Protein AF-A0A6B3EXU4-F1 (afdb_monomer_lite)

Foldseek 3Di:
DDAAAEDFFEDLVLQVVCVPQPVDDGDHPPDDDPDADAPDADPSYHHPDGDPPPPDGDYPVVVCCCRPPVNVPDD

pLDDT: mean 72.05, std 10.14, range [36.53, 84.0]

Structure (mmCIF, N/CA/C/O backbone):
data_AF-A0A6B3EXU4-F1
#
_entry.id   AF-A0A6B3EXU4-F1
#
loop_
_atom_site.group_PDB
_atom_site.id
_atom_site.type_symbol
_atom_site.label_atom_id
_atom_site.label_alt_id
_atom_site.label_comp_id
_atom_site.label_asym_id
_atom_site.label_entity_id
_atom_site.label_seq_id
_atom_site.pdbx_PDB_ins_code
_atom_site.Cartn_x
_atom_site.Cartn_y
_atom_site.Cartn_z
_atom_site.occupancy
_atom_site.B_iso_or_equiv
_atom_site.auth_seq_id
_atom_site.auth_comp_id
_atom_site.auth_asym_id
_atom_site.auth_atom_id
_atom_site.pdbx_PDB_mod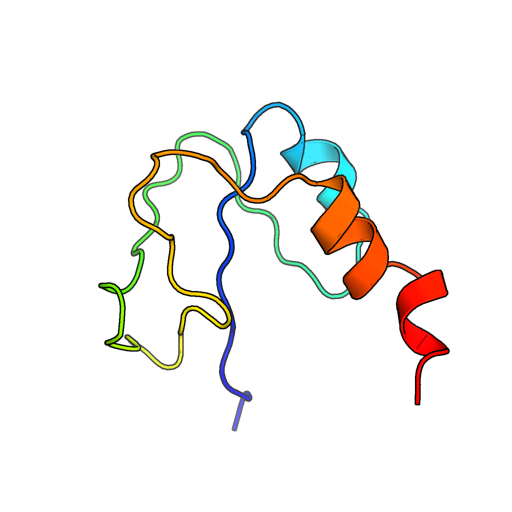el_num
ATOM 1 N N . VAL A 1 1 ? -12.319 -4.914 -19.430 1.00 50.12 1 VAL A N 1
ATOM 2 C CA . VAL A 1 1 ? -10.968 -5.238 -18.911 1.00 50.12 1 VAL A CA 1
ATOM 3 C C . VAL A 1 1 ? -10.740 -4.385 -17.672 1.00 50.12 1 VAL A C 1
ATOM 5 O O . VAL A 1 1 ? -10.910 -3.177 -17.774 1.00 50.12 1 VAL A O 1
ATOM 8 N N . ARG A 1 2 ? -10.482 -4.975 -16.495 1.00 58.25 2 ARG A N 1
ATOM 9 C CA . ARG A 1 2 ? -10.037 -4.190 -15.327 1.00 58.25 2 ARG A CA 1
ATOM 10 C C . ARG A 1 2 ? -8.626 -3.675 -15.632 1.00 58.25 2 ARG A C 1
ATOM 12 O O . ARG A 1 2 ? -7.821 -4.442 -16.148 1.00 58.25 2 ARG A O 1
ATOM 19 N N . GLY A 1 3 ? -8.363 -2.393 -15.377 1.00 62.97 3 GLY A N 1
ATOM 20 C CA . GLY A 1 3 ? -7.020 -1.824 -15.530 1.00 62.97 3 GLY A CA 1
ATOM 21 C C . GLY A 1 3 ? -6.012 -2.483 -14.578 1.00 62.97 3 GLY A C 1
ATOM 22 O O . GLY A 1 3 ? -6.436 -3.130 -13.614 1.00 62.97 3 GLY A O 1
ATOM 23 N N . PRO A 1 4 ? -4.701 -2.341 -14.841 1.00 67.81 4 PRO A N 1
ATOM 24 C CA . PRO A 1 4 ? -3.668 -2.871 -13.958 1.00 67.81 4 PRO A CA 1
ATOM 25 C C . PRO A 1 4 ? -3.805 -2.274 -12.552 1.00 67.81 4 PRO A C 1
ATOM 27 O O . PRO A 1 4 ? -4.152 -1.101 -12.395 1.00 67.81 4 PRO A O 1
ATOM 30 N N . LEU A 1 5 ? -3.549 -3.093 -11.531 1.00 74.62 5 LEU A N 1
ATOM 31 C CA . LEU A 1 5 ? -3.527 -2.661 -10.133 1.00 74.62 5 LEU A CA 1
ATOM 32 C C . LEU A 1 5 ? -2.083 -2.425 -9.689 1.00 74.62 5 LEU A C 1
ATOM 34 O O . LEU A 1 5 ? -1.170 -3.142 -10.099 1.00 74.62 5 LEU A O 1
ATOM 38 N N . ALA A 1 6 ? -1.893 -1.437 -8.824 1.00 78.50 6 ALA A N 1
ATOM 39 C CA . ALA A 1 6 ? -0.599 -1.119 -8.239 1.00 78.50 6 ALA A CA 1
ATOM 40 C C . ALA A 1 6 ? -0.534 -1.544 -6.766 1.00 78.50 6 ALA A C 1
ATOM 42 O O . ALA A 1 6 ? -1.558 -1.527 -6.077 1.00 78.50 6 ALA A O 1
ATOM 43 N N . TRP A 1 7 ? 0.661 -1.916 -6.302 1.00 78.00 7 TRP A N 1
ATOM 44 C CA . TRP A 1 7 ? 0.935 -2.269 -4.906 1.00 78.00 7 TRP A CA 1
ATOM 45 C C . TRP A 1 7 ? 1.836 -1.255 -4.215 1.00 78.00 7 TRP A C 1
ATOM 47 O O . TRP A 1 7 ? 2.757 -0.712 -4.818 1.00 78.00 7 TRP A O 1
ATOM 57 N N . TRP A 1 8 ? 1.575 -1.090 -2.920 1.00 81.75 8 TRP A N 1
ATOM 58 C CA . TRP A 1 8 ? 2.436 -0.431 -1.944 1.00 81.75 8 TRP A CA 1
ATOM 59 C C . TRP A 1 8 ? 2.416 -1.249 -0.654 1.00 81.75 8 TRP A C 1
ATOM 61 O O . TRP A 1 8 ? 1.409 -1.892 -0.342 1.00 81.75 8 TRP A O 1
ATOM 71 N N . LEU A 1 9 ? 3.511 -1.207 0.104 1.00 80.00 9 LEU A N 1
ATOM 72 C CA . LEU A 1 9 ? 3.560 -1.741 1.465 1.00 80.00 9 LEU A CA 1
ATOM 73 C C . LEU A 1 9 ? 3.589 -0.575 2.434 1.00 80.00 9 LEU A C 1
ATOM 75 O O . LEU A 1 9 ? 4.404 0.325 2.280 1.00 80.00 9 LEU A O 1
ATOM 79 N N . VAL A 1 10 ? 2.727 -0.622 3.441 1.00 80.50 10 VAL A N 1
ATOM 80 C CA . VAL A 1 10 ? 2.640 0.399 4.485 1.00 80.50 10 VAL A CA 1
ATOM 81 C C . VAL A 1 10 ? 2.917 -0.225 5.846 1.00 80.50 10 VAL A C 1
ATOM 83 O O . VAL A 1 10 ? 2.639 -1.417 6.038 1.00 80.50 10 VAL A O 1
ATOM 86 N N . PRO A 1 11 ? 3.424 0.546 6.821 1.00 82.25 11 PRO A N 1
ATOM 87 C CA . PRO A 1 11 ? 3.511 0.082 8.193 1.00 82.25 11 PRO A CA 1
ATOM 88 C C . PRO A 1 11 ? 2.147 -0.391 8.703 1.00 82.25 11 PRO A C 1
ATOM 90 O O . PRO A 1 11 ? 1.137 0.300 8.595 1.00 82.25 11 PRO A O 1
ATOM 93 N N . ALA A 1 12 ? 2.117 -1.580 9.305 1.00 78.19 12 ALA A N 1
ATOM 94 C CA . ALA A 1 12 ? 0.872 -2.225 9.725 1.00 78.19 12 ALA A CA 1
ATOM 95 C C . ALA A 1 12 ? 0.065 -1.429 10.768 1.00 78.19 12 ALA A C 1
ATOM 97 O O . ALA A 1 12 ? -1.117 -1.699 10.944 1.00 78.19 12 ALA A O 1
ATOM 98 N N . HIS A 1 13 ? 0.703 -0.497 11.480 1.00 79.31 13 HIS A N 1
ATOM 99 C CA . HIS A 1 13 ? 0.059 0.377 12.460 1.00 79.31 13 HIS A CA 1
ATOM 100 C C . HIS A 1 13 ? -0.536 1.651 11.838 1.00 79.31 13 HIS A C 1
ATOM 102 O O . HIS A 1 13 ? -1.307 2.329 12.502 1.00 79.31 13 HIS A O 1
ATOM 108 N N . GLU A 1 14 ? -0.197 1.959 10.584 1.00 78.38 14 GLU A N 1
ATOM 109 C CA . GLU A 1 14 ? -0.709 3.120 9.843 1.00 78.38 14 GLU A CA 1
ATOM 110 C C . GLU A 1 14 ? -1.779 2.721 8.810 1.00 78.38 14 GLU A C 1
ATOM 112 O O . GLU A 1 14 ? -2.452 3.570 8.236 1.00 78.38 14 GLU A O 1
ATOM 117 N N . ALA A 1 15 ? -1.939 1.420 8.539 1.00 75.88 15 ALA A N 1
ATOM 118 C CA . ALA A 1 15 ? -2.815 0.917 7.481 1.00 75.88 15 ALA A CA 1
ATOM 119 C C . ALA A 1 15 ? -4.309 1.192 7.732 1.00 75.88 15 ALA A C 1
ATOM 121 O O . ALA A 1 15 ? -5.061 1.373 6.772 1.00 75.88 15 ALA A O 1
ATOM 122 N N . ASP A 1 16 ? -4.739 1.225 8.997 1.00 76.12 16 ASP A N 1
ATOM 123 C CA . ASP A 1 16 ? -6.152 1.385 9.365 1.00 76.12 16 ASP A CA 1
ATOM 124 C C . ASP A 1 16 ? -6.712 2.743 8.906 1.00 76.12 16 ASP A C 1
ATOM 126 O O . ASP A 1 16 ? -7.846 2.821 8.429 1.00 76.12 16 ASP A O 1
ATOM 130 N N . ASP A 1 17 ? -5.885 3.790 8.921 1.00 75.38 17 ASP A N 1
ATOM 131 C CA . ASP A 1 17 ? -6.268 5.135 8.479 1.00 75.38 17 ASP A CA 1
ATOM 132 C C . ASP A 1 17 ? -6.494 5.220 6.955 1.00 75.38 17 ASP A C 1
ATOM 134 O O . ASP A 1 17 ? -7.236 6.080 6.470 1.00 75.38 17 ASP A O 1
ATOM 138 N N . LEU A 1 18 ? -5.918 4.295 6.173 1.00 74.19 18 LEU A N 1
ATOM 139 C CA . LEU A 1 18 ? -6.115 4.225 4.718 1.00 74.19 18 LEU A CA 1
ATOM 140 C C . LEU A 1 18 ? -7.438 3.563 4.320 1.00 74.19 18 LEU A C 1
ATOM 142 O O . LEU A 1 18 ? -7.874 3.729 3.177 1.00 74.19 18 LEU A O 1
ATOM 146 N N . ALA A 1 19 ? -8.103 2.836 5.225 1.00 73.69 19 ALA A N 1
ATOM 147 C CA . ALA A 1 19 ? -9.336 2.109 4.913 1.00 73.69 19 ALA A CA 1
ATOM 148 C C . ALA A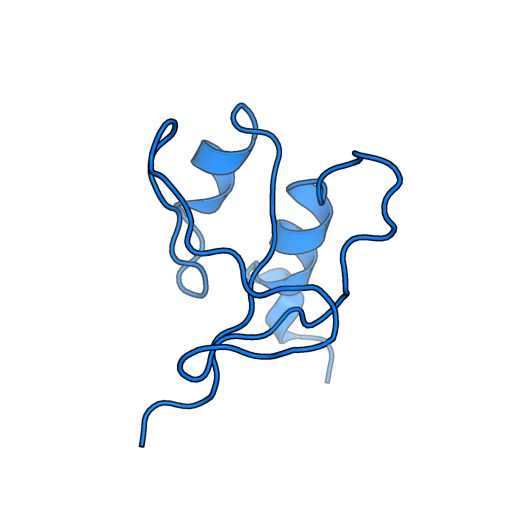 1 19 ? -10.489 3.037 4.480 1.00 73.69 19 ALA A C 1
ATOM 150 O O . ALA A 1 19 ? -11.398 2.613 3.764 1.00 73.69 19 ALA A O 1
ATOM 151 N N . GLY A 1 20 ? -10.439 4.317 4.865 1.00 74.69 20 GLY A N 1
ATOM 152 C CA . GLY A 1 20 ? -11.405 5.337 4.447 1.00 74.69 20 GLY A CA 1
ATOM 153 C C . GLY A 1 20 ? -11.240 5.825 3.000 1.00 74.69 20 GLY A C 1
ATOM 154 O O . GLY A 1 20 ? -12.130 6.498 2.471 1.00 74.69 20 GLY A O 1
ATOM 155 N N . LEU A 1 21 ? -10.129 5.502 2.328 1.00 78.81 21 LEU A N 1
ATOM 156 C CA . LEU A 1 21 ? -9.839 5.990 0.980 1.00 78.81 21 LEU A CA 1
ATOM 157 C C . LEU A 1 21 ? -10.447 5.074 -0.086 1.00 78.81 21 LEU A C 1
ATOM 159 O O . LEU A 1 21 ? -9.959 3.985 -0.364 1.00 78.81 21 LEU A O 1
ATOM 163 N N . ARG A 1 22 ? -11.479 5.572 -0.779 1.00 76.56 22 ARG A N 1
ATOM 164 C CA . ARG A 1 22 ? -12.262 4.832 -1.798 1.00 76.56 22 ARG A CA 1
ATOM 165 C C . ARG A 1 22 ? -11.447 4.263 -2.967 1.00 76.56 22 ARG A C 1
ATOM 167 O O . ARG A 1 22 ? -11.956 3.421 -3.700 1.00 76.56 22 ARG A O 1
ATOM 174 N N . ARG A 1 23 ? -10.223 4.753 -3.181 1.00 78.00 23 ARG A N 1
ATOM 175 C CA . ARG A 1 23 ? -9.322 4.323 -4.263 1.00 78.00 23 ARG A CA 1
ATOM 176 C C . ARG A 1 23 ? -8.352 3.219 -3.837 1.00 78.00 23 ARG A C 1
ATOM 178 O O . ARG A 1 23 ? -7.636 2.711 -4.694 1.00 78.00 23 ARG A O 1
ATOM 185 N N . LEU A 1 24 ? -8.332 2.852 -2.555 1.00 79.06 24 LEU A N 1
ATOM 186 C CA . LEU A 1 24 ? -7.438 1.844 -2.000 1.00 79.06 24 LEU A CA 1
ATOM 187 C C . LEU A 1 24 ? -8.226 0.625 -1.525 1.00 79.06 24 LEU A C 1
ATOM 189 O O . LEU A 1 24 ? -9.354 0.721 -1.051 1.00 79.06 24 LEU A O 1
ATOM 193 N N . THR A 1 25 ? -7.609 -0.544 -1.656 1.00 81.00 25 THR A N 1
ATOM 194 C CA . THR A 1 25 ? -8.060 -1.765 -0.986 1.00 81.00 25 THR A CA 1
ATOM 195 C C . THR A 1 25 ? -7.029 -2.091 0.081 1.00 81.00 25 THR A C 1
ATOM 197 O O . THR A 1 25 ? -5.910 -2.476 -0.249 1.00 81.00 25 THR A O 1
ATOM 200 N N . VAL A 1 26 ? -7.392 -1.917 1.350 1.00 79.31 26 VAL A N 1
ATOM 201 C CA . VAL A 1 26 ? -6.520 -2.259 2.479 1.00 79.31 26 VAL A CA 1
ATOM 202 C C . VAL A 1 26 ? -6.772 -3.712 2.870 1.00 79.31 26 VAL A C 1
ATOM 204 O O . VAL A 1 26 ? -7.914 -4.129 3.064 1.00 79.31 26 VAL A O 1
ATOM 207 N N . HIS A 1 27 ? -5.705 -4.503 2.955 1.00 78.12 27 HIS A N 1
ATOM 208 C CA . HIS A 1 27 ? -5.775 -5.884 3.421 1.00 78.12 27 HIS A CA 1
ATOM 209 C C . HIS A 1 27 ? -5.471 -5.973 4.921 1.00 78.12 27 HIS A C 1
ATOM 211 O O . HIS A 1 27 ? -4.641 -5.212 5.416 1.00 78.12 27 HIS A O 1
ATOM 217 N N . PRO A 1 28 ? -6.110 -6.907 5.649 1.00 72.12 28 PRO A N 1
ATOM 218 C CA . PRO A 1 28 ? -5.867 -7.073 7.074 1.00 72.12 28 PRO A CA 1
ATOM 219 C C . PRO A 1 28 ? -4.432 -7.533 7.350 1.00 72.12 28 PRO A C 1
ATOM 221 O O . PRO A 1 28 ? -3.802 -8.220 6.538 1.00 72.12 28 PRO A O 1
ATOM 224 N N . ARG A 1 29 ? -3.942 -7.193 8.546 1.00 73.69 29 ARG A N 1
ATOM 225 C CA . ARG A 1 29 ? -2.632 -7.624 9.052 1.00 73.69 29 ARG A CA 1
ATOM 226 C C . ARG A 1 29 ? -2.519 -9.153 9.045 1.00 73.69 29 ARG A C 1
ATOM 228 O O . ARG A 1 29 ? -3.481 -9.854 9.341 1.00 73.69 29 ARG A O 1
ATOM 235 N N . GLY A 1 30 ? -1.328 -9.665 8.733 1.00 70.94 30 GLY A N 1
ATOM 236 C CA . GLY A 1 30 ? -1.036 -11.105 8.737 1.00 70.94 30 GLY A CA 1
ATOM 237 C C . GLY A 1 30 ? -1.515 -11.866 7.498 1.00 70.94 30 GLY A C 1
ATOM 238 O O . GLY A 1 30 ? -1.257 -13.063 7.385 1.00 70.94 30 GLY A O 1
ATOM 239 N N . ARG A 1 31 ? -2.171 -11.195 6.542 1.00 75.62 31 ARG A N 1
ATOM 240 C CA . ARG A 1 31 ? -2.447 -11.786 5.233 1.00 75.62 31 ARG A CA 1
ATOM 241 C C . ARG A 1 31 ? -1.134 -11.963 4.471 1.00 75.62 31 ARG A C 1
ATOM 243 O O . ARG A 1 31 ? -0.388 -11.000 4.308 1.00 75.62 31 ARG A O 1
ATOM 250 N N . LEU A 1 32 ? -0.882 -13.173 3.974 1.00 73.81 32 LEU A N 1
ATOM 251 C CA . LEU A 1 32 ? 0.172 -13.395 2.988 1.00 73.81 32 LEU A CA 1
ATOM 252 C C . LEU A 1 32 ? -0.172 -12.598 1.730 1.00 73.81 32 LEU A C 1
ATOM 254 O O . LEU A 1 32 ? -1.258 -12.743 1.163 1.00 73.81 32 LEU A O 1
ATOM 258 N N . LEU A 1 33 ? 0.737 -11.709 1.348 1.00 71.62 33 LEU A N 1
ATOM 259 C CA . LEU A 1 33 ? 0.634 -10.942 0.122 1.00 71.62 33 LEU A CA 1
ATOM 260 C C . LEU A 1 33 ? 1.457 -11.661 -0.941 1.00 71.62 33 LEU A C 1
ATOM 262 O O . LEU A 1 33 ? 2.653 -11.871 -0.749 1.00 71.62 33 LEU A O 1
ATOM 266 N N . ASP A 1 34 ? 0.824 -11.993 -2.066 1.00 70.81 34 ASP A N 1
ATOM 267 C CA . ASP A 1 34 ? 1.523 -12.406 -3.284 1.00 70.81 34 ASP A CA 1
ATOM 268 C C . ASP A 1 34 ? 2.164 -11.165 -3.917 1.00 70.81 34 ASP A C 1
ATOM 270 O O . ASP A 1 34 ? 1.702 -10.632 -4.931 1.00 70.81 34 ASP A O 1
ATOM 274 N N . CYS A 1 35 ? 3.185 -10.639 -3.239 1.00 68.44 35 CYS A N 1
ATOM 275 C CA . CYS A 1 35 ? 3.955 -9.499 -3.697 1.00 68.44 35 CYS A CA 1
ATOM 276 C C . CYS A 1 35 ? 4.657 -9.881 -5.006 1.00 68.44 35 CYS A C 1
ATOM 278 O O . CYS A 1 35 ? 5.439 -10.836 -5.005 1.00 68.44 35 CYS A O 1
ATOM 280 N N . PRO A 1 36 ? 4.413 -9.163 -6.119 1.00 69.81 36 PRO A N 1
ATOM 281 C CA . PRO A 1 36 ? 5.194 -9.382 -7.325 1.00 69.81 36 PRO A CA 1
ATOM 282 C C . PRO A 1 36 ? 6.676 -9.149 -7.015 1.00 69.81 36 PRO A C 1
ATOM 284 O O . PRO A 1 36 ? 7.014 -8.275 -6.213 1.00 69.81 36 PRO A O 1
ATOM 287 N N . HIS A 1 37 ? 7.563 -9.912 -7.653 1.00 69.50 37 HIS A N 1
ATOM 288 C CA . HIS A 1 37 ? 8.985 -9.584 -7.620 1.00 69.50 37 HIS A CA 1
ATOM 289 C C . HIS A 1 37 ? 9.198 -8.166 -8.172 1.00 69.50 37 HIS A C 1
ATOM 291 O O . HIS A 1 37 ? 8.473 -7.710 -9.061 1.00 69.50 37 HIS A O 1
ATOM 297 N N . GLU A 1 38 ? 10.183 -7.449 -7.636 1.00 64.62 38 GLU A N 1
ATOM 298 C CA . GLU A 1 38 ? 10.562 -6.134 -8.154 1.00 64.62 38 GLU A CA 1
ATOM 299 C C . GLU A 1 38 ? 10.837 -6.202 -9.667 1.00 64.62 38 GLU A C 1
ATOM 301 O O . GLU A 1 38 ? 11.442 -7.148 -10.169 1.00 64.62 38 GLU A O 1
ATOM 306 N N . GLY A 1 39 ? 10.309 -5.237 -10.424 1.00 63.34 39 GLY A N 1
ATOM 307 C CA . GLY A 1 39 ? 10.454 -5.195 -11.884 1.00 63.34 39 GLY A CA 1
ATOM 308 C C . GLY A 1 39 ? 9.643 -6.231 -12.680 1.00 63.34 39 GLY A C 1
ATOM 309 O O . GLY A 1 39 ? 9.586 -6.119 -13.904 1.00 63.34 39 GLY A O 1
ATOM 310 N N . ILE A 1 40 ? 8.969 -7.192 -12.034 1.00 66.75 40 ILE A N 1
ATOM 311 C CA . ILE A 1 40 ? 8.149 -8.215 -12.702 1.00 66.75 40 ILE A CA 1
ATOM 312 C C . ILE A 1 40 ? 6.712 -8.113 -12.193 1.00 66.75 40 ILE A C 1
ATOM 314 O O . ILE A 1 40 ? 6.376 -8.593 -11.113 1.00 66.75 40 ILE A O 1
ATOM 318 N N . GLY A 1 41 ? 5.833 -7.500 -12.989 1.00 66.31 41 GLY A N 1
ATOM 319 C CA . GLY A 1 41 ? 4.401 -7.547 -12.706 1.00 66.31 41 GLY A CA 1
ATOM 320 C C . GLY A 1 41 ? 3.875 -8.990 -12.728 1.00 66.31 41 GLY A C 1
ATOM 321 O O . GLY A 1 41 ? 4.296 -9.792 -13.558 1.00 66.31 41 GLY A O 1
ATOM 322 N N . SER A 1 42 ? 2.942 -9.323 -11.836 1.00 69.50 42 SER A N 1
ATOM 323 C CA . SER A 1 42 ? 2.329 -10.655 -11.728 1.00 69.50 42 SER A CA 1
ATOM 324 C C . SER A 1 42 ? 0.809 -10.533 -11.722 1.00 69.50 42 SER A C 1
ATOM 326 O O . SER A 1 42 ? 0.263 -9.724 -10.978 1.00 69.50 42 SER A O 1
ATOM 328 N N . GLU A 1 43 ? 0.095 -11.299 -12.553 1.00 71.19 43 GLU A N 1
ATOM 329 C CA . GLU A 1 43 ? -1.382 -11.311 -12.576 1.00 71.19 43 GLU A CA 1
ATOM 330 C C . GLU A 1 43 ? -2.025 -9.909 -12.728 1.00 71.19 43 GLU A C 1
ATOM 332 O O . GLU A 1 43 ? -3.008 -9.569 -12.065 1.00 71.19 43 GLU A O 1
ATOM 337 N N . GLY A 1 44 ? -1.435 -9.044 -13.565 1.00 67.00 44 GLY A N 1
ATOM 338 C CA . GLY A 1 44 ? -1.908 -7.666 -13.775 1.00 67.00 44 GLY A CA 1
ATOM 339 C C . GLY A 1 44 ? -1.638 -6.711 -12.603 1.00 67.00 44 GLY A C 1
ATOM 340 O O . GLY A 1 44 ? -2.234 -5.633 -12.533 1.00 67.00 44 GLY A O 1
ATOM 341 N N . ARG A 1 45 ? -0.757 -7.109 -11.680 1.00 71.31 45 ARG A N 1
ATOM 342 C CA . ARG A 1 45 ? -0.317 -6.332 -10.522 1.00 71.31 45 ARG A CA 1
ATOM 343 C C . ARG A 1 45 ? 1.144 -5.931 -10.671 1.00 71.31 45 ARG A C 1
ATOM 345 O O . ARG A 1 45 ? 1.966 -6.777 -11.007 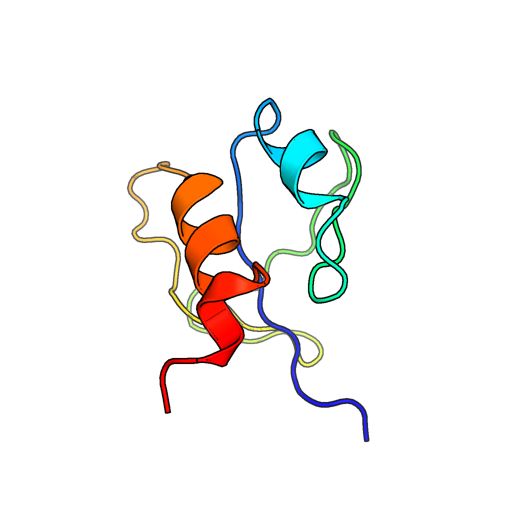1.00 71.31 45 ARG A O 1
ATOM 352 N N . LEU A 1 46 ? 1.473 -4.674 -10.391 1.00 75.44 46 LEU A N 1
ATOM 353 C CA . LEU A 1 46 ? 2.844 -4.156 -10.471 1.00 75.44 46 LEU A CA 1
ATOM 354 C C . LEU A 1 46 ? 3.170 -3.205 -9.317 1.00 75.44 46 LEU A C 1
ATOM 356 O O . LEU A 1 46 ? 2.273 -2.635 -8.698 1.00 75.44 46 LEU A O 1
ATOM 360 N N . TRP A 1 47 ? 4.458 -3.014 -9.055 1.00 75.00 47 TRP A N 1
ATOM 361 C CA . TRP A 1 47 ? 4.949 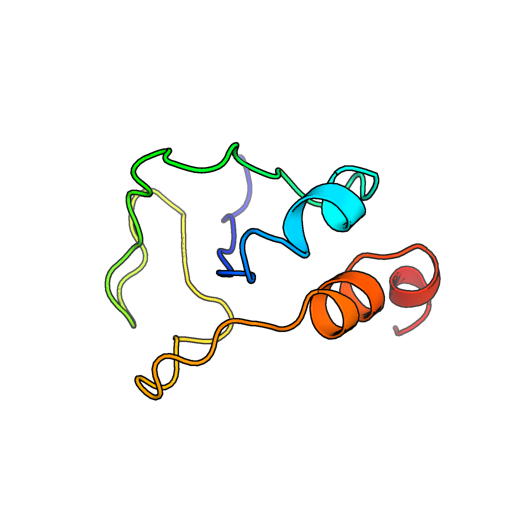-1.901 -8.245 1.00 75.00 47 TRP A CA 1
ATOM 362 C C . TRP A 1 47 ? 5.004 -0.652 -9.119 1.00 75.00 47 TRP A C 1
ATOM 364 O O . TRP A 1 47 ? 5.655 -0.681 -10.163 1.00 75.00 47 TRP A O 1
ATOM 374 N N . LEU A 1 48 ? 4.312 0.426 -8.734 1.00 72.12 48 LEU A N 1
ATOM 375 C CA . LEU A 1 48 ? 4.500 1.716 -9.417 1.00 72.12 48 LEU A CA 1
ATOM 376 C C . LEU A 1 48 ? 5.867 2.303 -9.073 1.00 72.12 48 LEU A C 1
ATOM 378 O O . LEU A 1 48 ? 6.566 2.799 -9.949 1.00 72.12 48 LEU A O 1
ATOM 382 N N . GLU A 1 49 ? 6.249 2.161 -7.809 1.00 72.62 49 GLU A N 1
ATOM 383 C CA . GLU A 1 49 ? 7.593 2.405 -7.312 1.00 72.62 49 GLU A CA 1
ATOM 384 C C . GLU A 1 49 ? 8.100 1.080 -6.740 1.00 72.62 49 GLU A C 1
ATOM 386 O O . GLU A 1 49 ? 7.507 0.572 -5.781 1.00 72.62 49 GLU A O 1
ATOM 391 N N . PRO A 1 50 ? 9.120 0.453 -7.357 1.00 70.69 50 PRO A N 1
ATOM 392 C CA . PRO A 1 50 ? 9.747 -0.727 -6.788 1.00 70.69 50 PRO A CA 1
ATOM 393 C C . PRO A 1 50 ? 10.242 -0.419 -5.370 1.00 70.69 50 PRO A C 1
ATOM 395 O O . PRO A 1 50 ? 10.761 0.678 -5.146 1.00 70.69 50 PRO A O 1
ATOM 398 N N . PRO A 1 51 ? 10.107 -1.355 -4.418 1.00 69.31 51 PRO A N 1
ATOM 399 C CA . PRO A 1 51 ? 10.751 -1.194 -3.124 1.00 69.31 51 PRO A CA 1
ATOM 400 C C . PRO A 1 51 ? 12.257 -1.015 -3.342 1.00 69.31 51 PRO A C 1
ATOM 402 O O . PRO A 1 51 ? 12.878 -1.770 -4.080 1.00 69.31 51 PRO A O 1
ATOM 405 N N . ASP A 1 52 ? 12.853 -0.023 -2.690 1.00 71.88 52 ASP A N 1
ATOM 406 C CA . ASP A 1 52 ? 14.270 0.334 -2.855 1.00 71.88 52 ASP A CA 1
ATOM 407 C C . ASP A 1 52 ? 15.239 -0.624 -2.131 1.00 71.88 52 ASP A C 1
ATOM 409 O O . ASP A 1 52 ? 16.433 -0.352 -2.015 1.00 71.88 52 ASP A O 1
ATOM 413 N N . GLY A 1 53 ? 14.725 -1.737 -1.597 1.00 70.06 53 GLY A N 1
ATOM 414 C CA . GLY A 1 53 ? 15.491 -2.725 -0.840 1.00 70.06 53 GLY A CA 1
ATOM 415 C C . GLY A 1 53 ? 15.954 -2.257 0.545 1.00 70.06 53 GLY A C 1
ATOM 416 O O . GLY A 1 53 ? 16.573 -3.040 1.263 1.00 70.06 53 GLY A O 1
ATOM 417 N N . SER A 1 54 ? 15.632 -1.028 0.969 1.00 76.88 54 SER A N 1
ATOM 418 C CA . SER A 1 54 ? 16.051 -0.481 2.271 1.00 76.88 54 SER A CA 1
ATOM 419 C C . SER A 1 54 ? 15.345 -1.126 3.471 1.00 76.88 54 SER A C 1
ATOM 421 O O . SER A 1 54 ? 15.743 -0.920 4.617 1.00 76.88 54 SER A O 1
ATOM 423 N N . GLY A 1 55 ? 14.269 -1.877 3.218 1.00 71.88 55 GLY A N 1
ATOM 424 C CA . GLY A 1 55 ? 13.358 -2.379 4.245 1.00 71.88 55 GLY A CA 1
ATOM 425 C C . GLY A 1 55 ? 12.400 -1.313 4.787 1.00 71.88 55 GLY A C 1
ATOM 426 O O . GLY A 1 55 ? 11.580 -1.630 5.650 1.00 71.88 55 GLY A O 1
ATOM 427 N N . GLN A 1 56 ? 12.473 -0.074 4.287 1.00 76.06 56 GLN A N 1
ATOM 428 C CA . GLN A 1 56 ? 11.501 0.965 4.604 1.00 76.06 56 GLN A CA 1
ATOM 429 C C . GLN A 1 56 ? 10.198 0.719 3.846 1.00 76.06 56 GLN A C 1
ATOM 431 O O . GLN A 1 56 ? 10.183 0.319 2.683 1.00 76.06 56 GLN A O 1
ATOM 436 N N . LEU A 1 57 ? 9.088 0.952 4.535 1.00 81.12 57 LEU A N 1
ATOM 437 C CA . LEU A 1 57 ? 7.749 0.843 3.966 1.00 81.12 57 LEU A CA 1
ATOM 438 C C . LEU A 1 57 ? 7.262 2.232 3.546 1.00 81.12 57 LEU A C 1
ATOM 440 O O . LEU A 1 57 ? 7.677 3.238 4.123 1.00 81.12 57 LE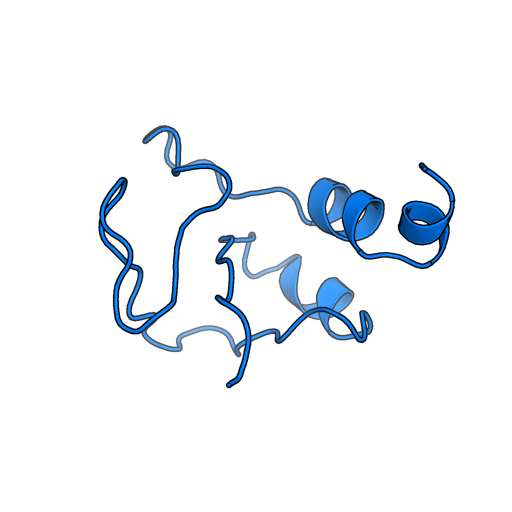U A O 1
ATOM 444 N N . THR A 1 58 ? 6.365 2.296 2.563 1.00 83.69 58 THR A N 1
ATOM 445 C CA . THR A 1 58 ? 5.749 3.549 2.120 1.00 83.69 58 THR A CA 1
ATOM 446 C C . THR A 1 58 ? 4.976 4.178 3.286 1.00 83.69 58 THR A C 1
ATOM 448 O O . THR A 1 58 ? 4.060 3.540 3.812 1.00 83.69 58 THR A O 1
ATOM 451 N N . PRO A 1 59 ? 5.292 5.420 3.696 1.00 82.75 59 PRO A N 1
ATOM 452 C CA . PRO A 1 59 ? 4.546 6.095 4.751 1.00 82.75 59 PRO A CA 1
ATOM 453 C C . PRO A 1 59 ? 3.089 6.320 4.343 1.00 82.75 59 PRO A C 1
ATOM 455 O O . PRO A 1 59 ? 2.813 6.750 3.216 1.00 82.75 59 PRO A O 1
ATOM 458 N N . MET A 1 60 ? 2.150 6.122 5.271 1.00 84.00 60 MET A N 1
ATOM 459 C CA . MET A 1 60 ? 0.722 6.313 4.999 1.00 84.00 60 MET A CA 1
ATOM 460 C C . MET A 1 60 ? 0.408 7.721 4.487 1.00 84.00 60 MET A C 1
ATOM 462 O O . MET A 1 60 ? -0.376 7.875 3.552 1.00 84.00 60 MET A O 1
ATOM 466 N N . ALA A 1 61 ? 1.085 8.740 5.022 1.00 81.81 61 ALA A N 1
ATOM 467 C CA . ALA A 1 61 ? 0.902 10.132 4.617 1.00 81.81 61 ALA A CA 1
ATOM 468 C C . ALA A 1 61 ? 1.165 10.374 3.117 1.00 81.81 61 ALA A C 1
ATOM 470 O O . ALA A 1 61 ? 0.467 11.180 2.501 1.00 81.81 61 ALA A O 1
ATOM 471 N N . GLN A 1 62 ? 2.121 9.660 2.507 1.00 83.12 62 GLN A N 1
ATOM 472 C CA . GLN A 1 62 ? 2.406 9.792 1.073 1.00 83.12 62 GLN A CA 1
ATOM 473 C C . GLN A 1 62 ? 1.255 9.237 0.224 1.00 83.12 62 GLN A C 1
ATOM 475 O O . GLN A 1 62 ? 0.803 9.885 -0.721 1.00 83.12 62 GLN A O 1
ATOM 480 N N . LEU A 1 63 ? 0.709 8.079 0.606 1.00 82.06 63 LEU A N 1
ATOM 481 C CA . LEU A 1 63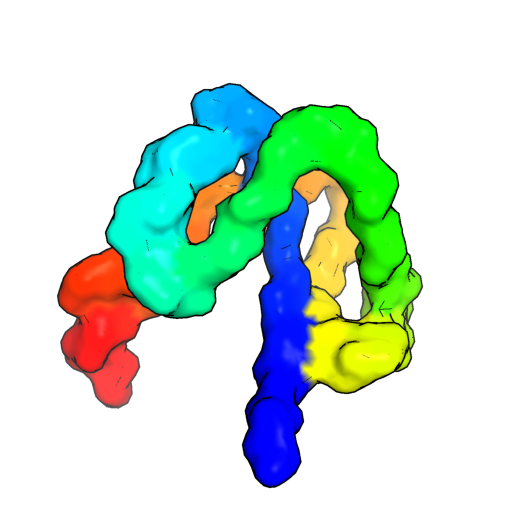 ? -0.457 7.499 -0.065 1.00 82.06 63 LEU A CA 1
ATOM 482 C C . LEU A 1 63 ? -1.727 8.313 0.189 1.00 82.06 63 LEU A C 1
ATOM 484 O O . LEU A 1 63 ? -2.518 8.525 -0.728 1.00 82.06 63 LEU A O 1
ATOM 488 N N . GLY A 1 64 ? -1.907 8.823 1.407 1.00 80.06 64 GLY A N 1
ATOM 489 C CA . GLY A 1 64 ? -3.001 9.723 1.755 1.00 80.06 64 GLY A CA 1
ATOM 490 C C . GLY A 1 64 ? -2.993 11.001 0.915 1.00 80.06 64 GLY A C 1
ATOM 491 O O . GLY A 1 64 ? -4.044 11.415 0.432 1.00 80.06 64 GLY A O 1
ATOM 492 N N . ALA A 1 65 ? -1.820 11.586 0.661 1.00 82.06 65 ALA A N 1
ATOM 493 C CA . ALA A 1 65 ? -1.686 12.741 -0.225 1.00 82.06 65 ALA A CA 1
ATOM 494 C C . ALA A 1 65 ? -2.029 12.400 -1.688 1.00 82.06 65 ALA A C 1
ATOM 496 O O . ALA A 1 65 ? -2.750 13.153 -2.342 1.00 82.06 65 ALA A O 1
ATOM 497 N N . ALA A 1 66 ? -1.568 11.250 -2.189 1.00 81.06 66 ALA A N 1
ATOM 498 C CA . ALA A 1 66 ? -1.790 10.832 -3.575 1.00 81.06 66 ALA A CA 1
ATOM 499 C C . ALA A 1 66 ? -3.242 10.393 -3.867 1.00 81.06 66 ALA A C 1
ATOM 501 O O . ALA A 1 66 ? -3.766 10.627 -4.959 1.00 81.06 66 ALA A O 1
ATOM 502 N N . PHE A 1 67 ? -3.907 9.748 -2.901 1.00 79.00 67 PHE A N 1
ATOM 503 C CA . PHE A 1 67 ? -5.219 9.112 -3.091 1.00 79.00 67 PHE A CA 1
ATOM 504 C C . PHE A 1 67 ? -6.364 9.758 -2.305 1.00 79.00 67 PHE A C 1
ATOM 506 O O . PHE A 1 67 ? -7.528 9.414 -2.538 1.00 79.00 67 PHE A O 1
ATOM 513 N N . GLY A 1 68 ? -6.059 10.680 -1.393 1.00 72.69 68 GLY A N 1
ATOM 514 C CA . GLY A 1 68 ? -7.037 11.439 -0.626 1.00 72.69 68 GLY A CA 1
ATOM 515 C C . GLY A 1 68 ? -7.789 12.483 -1.458 1.00 72.69 68 GLY A C 1
ATOM 516 O O . GLY A 1 68 ? -7.442 12.750 -2.610 1.00 72.69 68 GLY A O 1
ATOM 517 N N . PRO A 1 69 ? -8.825 13.117 -0.881 1.00 66.19 69 PRO A N 1
ATOM 518 C CA . PRO A 1 69 ? -9.655 14.101 -1.581 1.00 66.19 69 PRO A CA 1
ATOM 519 C C . PRO A 1 69 ? -8.868 15.304 -2.134 1.00 66.19 69 PRO A C 1
ATOM 521 O O . PRO A 1 69 ? -9.289 15.894 -3.126 1.00 66.19 69 PRO A O 1
ATOM 524 N N . ALA A 1 70 ? -7.708 15.631 -1.554 1.00 59.38 70 ALA A N 1
ATOM 525 C CA . ALA A 1 70 ? -6.806 16.671 -2.055 1.00 59.38 70 ALA A CA 1
ATOM 526 C C . ALA A 1 70 ? -5.943 16.232 -3.262 1.00 59.38 70 ALA A C 1
ATOM 528 O O . ALA A 1 70 ? -5.472 17.083 -4.008 1.00 59.38 70 ALA A O 1
ATOM 529 N N . GLY A 1 71 ? -5.770 14.928 -3.510 1.00 49.34 71 GLY A N 1
ATOM 530 C CA . GLY A 1 71 ? -4.969 14.392 -4.623 1.00 49.34 71 GLY A CA 1
ATOM 531 C C . GLY A 1 71 ? -5.674 14.412 -5.989 1.00 49.34 71 GLY A C 1
ATOM 532 O O . GLY A 1 71 ? -5.081 14.052 -6.999 1.00 49.34 71 GLY A O 1
ATOM 533 N N . VAL A 1 72 ? -6.946 14.830 -6.046 1.00 49.75 72 VAL A N 1
ATOM 534 C CA . VAL A 1 72 ? -7.744 14.914 -7.288 1.00 49.75 72 VAL A CA 1
ATOM 535 C C . VAL A 1 72 ? -7.554 16.248 -8.033 1.00 49.75 72 VAL A C 1
ATOM 537 O O . VAL A 1 72 ? -7.960 16.360 -9.188 1.00 49.75 72 VAL A O 1
ATOM 540 N N . VAL A 1 73 ? -6.913 17.252 -7.422 1.00 40.25 73 VAL A N 1
ATOM 541 C CA . VAL A 1 73 ? -6.755 18.597 -8.021 1.00 40.25 73 VAL A CA 1
ATOM 542 C C . VAL A 1 73 ? -5.417 18.860 -8.717 1.00 40.25 73 VAL A C 1
ATOM 544 O O . VAL A 1 73 ? -5.283 19.900 -9.355 1.00 40.25 73 VAL A O 1
ATOM 547 N N . ALA A 1 74 ? -4.456 17.937 -8.691 1.00 36.53 74 ALA A N 1
ATOM 548 C CA . ALA A 1 74 ? -3.246 18.074 -9.503 1.00 36.53 74 ALA A CA 1
ATOM 549 C C . ALA A 1 74 ? -3.467 17.434 -10.887 1.00 36.53 74 ALA A C 1
ATOM 551 O O . ALA A 1 74 ? -3.273 16.231 -11.063 1.00 36.53 74 ALA A O 1
ATOM 552 N N . ARG A 1 75 ? -3.941 18.245 -11.842 1.00 38.75 75 ARG A N 1
ATOM 553 C CA . ARG A 1 75 ? -3.841 17.981 -13.287 1.00 38.75 75 ARG A CA 1
ATOM 554 C C . ARG A 1 75 ? -2.568 18.589 -13.846 1.00 38.75 75 ARG A C 1
ATOM 556 O O . ARG A 1 75 ? -2.193 19.677 -13.357 1.00 38.75 75 ARG A O 1
#

Sequence (75 aa):
VRGPLAWWLVPAHEADDLAGLRRLTVHPRGRLLDCPHEGIGSEGRLWLEPPDGSGQLTPMAQLGAAFGPAGVVAR

Radius of gyration: 12.88 Å; chains: 1; bounding box: 28×32×31 Å

Secondary structure (DSSP, 8-state):
-PPPEEE----TTTGGGGGG-TT--PPPTTPPP-PPPTT--BTTEEESS---SSSPPPPHHHHHHHHSGGGGS--